Protein AF-A0AA43C1C8-F1 (afdb_monomer_lite)

Structure (mmCIF, N/CA/C/O backbone):
data_AF-A0AA43C1C8-F1
#
_entry.id   AF-A0AA43C1C8-F1
#
loop_
_atom_site.group_PDB
_atom_site.id
_atom_site.type_symbol
_atom_site.label_atom_id
_atom_site.label_alt_id
_atom_site.label_comp_id
_atom_site.label_asym_id
_atom_site.label_entity_id
_atom_site.label_seq_id
_atom_site.pdbx_PDB_ins_code
_atom_site.Cartn_x
_atom_site.Cartn_y
_atom_site.Cartn_z
_atom_site.occupancy
_atom_site.B_iso_or_equiv
_atom_site.auth_seq_id
_atom_site.auth_comp_id
_atom_site.auth_asym_id
_atom_site.auth_atom_id
_atom_site.pdbx_PDB_model_num
ATOM 1 N N . GLY A 1 1 ? -6.468 -20.605 16.517 1.00 52.25 1 GLY A N 1
ATOM 2 C CA . GLY A 1 1 ? -7.439 -20.128 15.514 1.00 52.25 1 GLY A CA 1
ATOM 3 C C . GLY A 1 1 ? -6.737 -20.045 14.181 1.00 52.25 1 GLY A C 1
ATOM 4 O O . GLY A 1 1 ? -5.812 -19.258 14.057 1.00 52.25 1 GLY A O 1
ATOM 5 N N . SER A 1 2 ? -7.067 -20.930 13.244 1.00 49.78 2 SER A N 1
ATOM 6 C CA . SER A 1 2 ? -6.308 -21.120 12.005 1.00 49.78 2 SER A CA 1
ATOM 7 C C . SER A 1 2 ? -6.566 -19.987 10.994 1.00 49.78 2 SER A C 1
ATOM 9 O O . SER A 1 2 ? -7.721 -19.799 10.600 1.00 49.78 2 SER A O 1
ATOM 11 N N . PRO A 1 3 ? -5.524 -19.277 10.516 1.00 60.47 3 PRO A N 1
ATOM 12 C CA . PRO A 1 3 ? -5.646 -18.151 9.577 1.00 60.47 3 PRO A CA 1
ATOM 13 C C . PRO A 1 3 ? -6.334 -18.519 8.251 1.00 60.47 3 PRO A C 1
ATOM 15 O O . PRO A 1 3 ? -6.908 -17.656 7.591 1.00 60.47 3 PRO A O 1
ATOM 18 N N . ALA A 1 4 ? -6.365 -19.810 7.906 1.00 67.88 4 ALA A N 1
ATOM 19 C CA . ALA A 1 4 ? -7.088 -20.346 6.756 1.00 67.88 4 ALA A CA 1
ATOM 20 C C . ALA A 1 4 ? -8.590 -19.999 6.760 1.00 67.88 4 ALA A C 1
ATOM 22 O O . ALA A 1 4 ? -9.150 -19.701 5.712 1.00 67.88 4 ALA A O 1
ATOM 23 N N . VAL A 1 5 ? -9.240 -19.967 7.928 1.00 66.56 5 VAL A N 1
ATOM 24 C CA . VAL A 1 5 ? -10.681 -19.660 8.021 1.00 66.56 5 VAL A CA 1
ATOM 25 C C . VAL A 1 5 ? -10.948 -18.183 7.715 1.00 66.56 5 VAL A C 1
ATOM 27 O O . VAL A 1 5 ? -11.918 -17.859 7.036 1.00 66.56 5 VAL A O 1
ATOM 30 N N . GLY A 1 6 ? -10.05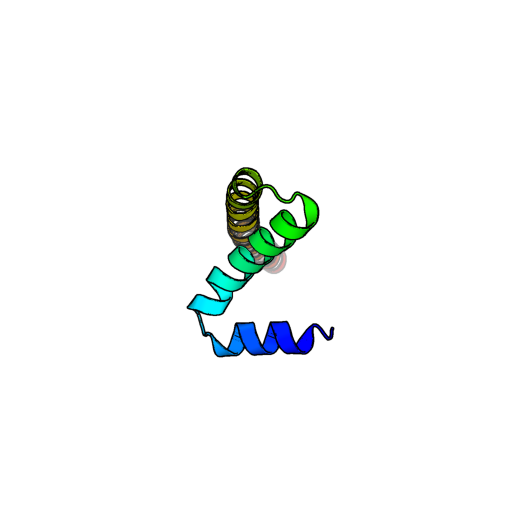1 -17.288 8.144 1.00 64.38 6 GLY A N 1
ATOM 31 C CA . GLY A 1 6 ? -10.133 -15.860 7.826 1.00 64.38 6 GLY A CA 1
ATOM 32 C C . GLY A 1 6 ? -9.889 -15.573 6.344 1.00 64.38 6 GLY A C 1
ATOM 33 O O . GLY A 1 6 ? -10.603 -14.768 5.749 1.00 64.38 6 GLY A O 1
ATOM 34 N N . ALA A 1 7 ? -8.936 -16.279 5.726 1.00 64.62 7 ALA A N 1
ATOM 35 C CA . ALA A 1 7 ? -8.666 -16.163 4.294 1.00 64.62 7 ALA A CA 1
ATOM 36 C C . ALA A 1 7 ? -9.853 -16.644 3.439 1.00 64.62 7 ALA A C 1
ATOM 38 O O . ALA A 1 7 ? -10.235 -15.977 2.478 1.00 64.62 7 ALA A O 1
ATOM 39 N N . LEU A 1 8 ? -10.480 -17.763 3.820 1.00 65.00 8 LEU A N 1
ATOM 40 C CA . LEU A 1 8 ? -11.647 -18.311 3.122 1.00 65.00 8 LEU A CA 1
ATOM 41 C C . LEU A 1 8 ? -12.892 -17.426 3.279 1.00 65.00 8 LEU A C 1
ATOM 43 O O . LEU A 1 8 ? -13.605 -17.205 2.302 1.00 65.00 8 LEU A O 1
ATOM 47 N N . ALA A 1 9 ? -13.124 -16.858 4.466 1.00 65.69 9 ALA A N 1
ATOM 48 C CA . ALA A 1 9 ? -14.214 -15.906 4.686 1.00 65.69 9 ALA A CA 1
ATOM 49 C C . ALA A 1 9 ? -14.018 -14.595 3.897 1.00 65.69 9 ALA A C 1
ATOM 51 O O . ALA A 1 9 ? -14.981 -14.051 3.358 1.00 65.69 9 ALA A O 1
ATOM 52 N N . GLY A 1 10 ? -12.775 -14.112 3.778 1.00 60.75 10 GLY A N 1
ATOM 53 C CA . GLY A 1 10 ? -12.440 -12.931 2.974 1.00 60.75 10 GLY A CA 1
ATOM 54 C C . GLY A 1 10 ? -12.630 -13.146 1.469 1.00 60.75 10 GLY A C 1
ATOM 55 O O . GLY A 1 10 ? -13.113 -12.249 0.781 1.00 60.75 10 GLY A O 1
ATOM 56 N N . LEU A 1 11 ? -12.315 -14.345 0.965 1.00 64.88 11 LEU A N 1
ATOM 57 C CA . LEU A 1 11 ? -12.530 -14.728 -0.436 1.00 64.88 11 LEU A CA 1
ATOM 58 C C . LEU A 1 11 ? -14.017 -14.919 -0.776 1.00 64.88 11 LEU A C 1
ATOM 60 O O . LEU A 1 11 ? -14.455 -14.502 -1.848 1.00 64.88 11 LEU A O 1
ATOM 64 N N . ALA A 1 12 ? -14.807 -15.495 0.136 1.00 62.44 12 ALA A N 1
ATOM 65 C CA . ALA A 1 12 ? -16.240 -15.733 -0.069 1.00 62.44 12 ALA A CA 1
ATOM 66 C C . ALA A 1 12 ? -17.079 -14.440 -0.164 1.00 62.44 12 ALA A C 1
ATOM 68 O O . ALA A 1 12 ? -18.165 -14.455 -0.737 1.00 62.44 12 ALA A O 1
ATOM 69 N N . ALA A 1 13 ? -16.573 -13.314 0.349 1.00 62.81 13 ALA A N 1
ATOM 70 C CA . ALA A 1 13 ? -17.230 -12.008 0.273 1.00 62.81 13 ALA A CA 1
ATOM 71 C C . ALA A 1 13 ? -16.940 -11.227 -1.034 1.00 62.81 13 ALA A C 1
ATOM 73 O O . ALA A 1 13 ? -17.430 -10.107 -1.199 1.00 62.81 13 ALA A O 1
ATOM 74 N N . GLY A 1 14 ? -16.170 -11.793 -1.974 1.00 67.69 14 GLY A N 1
ATOM 75 C CA . GLY A 1 14 ? -15.870 -11.182 -3.276 1.00 67.69 14 GLY A CA 1
ATOM 76 C C . GLY A 1 14 ? -15.021 -9.901 -3.194 1.00 67.69 14 GLY A C 1
ATOM 77 O O . GLY A 1 14 ? -14.371 -9.630 -2.185 1.00 67.69 14 GLY A O 1
ATOM 78 N N . LEU A 1 15 ? -15.043 -9.080 -4.257 1.00 63.06 15 LEU A N 1
ATOM 79 C CA . LEU A 1 15 ? -14.355 -7.773 -4.321 1.00 63.06 15 LEU A CA 1
ATOM 80 C C . LEU A 1 15 ? -14.588 -6.883 -3.076 1.00 63.06 15 LEU A C 1
ATOM 82 O O . LEU A 1 15 ? -13.617 -6.320 -2.567 1.00 63.06 15 LEU A O 1
ATOM 86 N N . PRO A 1 16 ? -15.824 -6.771 -2.541 1.00 63.59 16 PRO A N 1
ATOM 87 C CA . PRO A 1 16 ? -16.084 -6.005 -1.325 1.00 63.59 16 PRO A CA 1
ATOM 88 C C . PRO A 1 16 ? -15.336 -6.560 -0.109 1.00 63.59 16 PRO A C 1
ATOM 90 O O . PRO A 1 16 ? -14.806 -5.787 0.681 1.00 63.59 16 PRO A O 1
ATOM 93 N N . GLY A 1 17 ? -15.233 -7.885 0.027 1.00 62.41 17 GLY A N 1
ATOM 94 C CA . GLY A 1 17 ? -14.517 -8.551 1.119 1.00 62.41 17 GLY A CA 1
ATOM 95 C C . GLY A 1 17 ? -13.013 -8.284 1.136 1.00 62.41 17 GLY A C 1
ATOM 96 O O . GLY A 1 17 ? -12.428 -8.150 2.207 1.00 62.41 17 GLY A O 1
ATOM 97 N N . LEU A 1 18 ? -12.391 -8.124 -0.034 1.00 64.06 18 LEU A N 1
ATOM 98 C CA . LEU A 1 18 ? -10.960 -7.811 -0.151 1.00 64.06 18 LEU A CA 1
ATOM 99 C C . LEU A 1 18 ? -10.633 -6.368 0.262 1.00 64.06 18 LEU A C 1
ATOM 101 O O . LEU A 1 18 ? -9.520 -6.063 0.680 1.00 64.06 18 LEU A O 1
ATOM 105 N N . VAL A 1 19 ? -11.621 -5.489 0.145 1.00 66.19 19 VAL A N 1
ATOM 106 C CA . VAL A 1 19 ? -11.518 -4.053 0.400 1.00 66.19 19 VAL A CA 1
ATOM 107 C C . VAL A 1 19 ? -11.950 -3.726 1.838 1.00 66.19 19 VAL A C 1
ATOM 109 O O . VAL A 1 19 ? -11.273 -3.001 2.569 1.00 66.19 19 VAL A O 1
ATOM 112 N N . VAL A 1 20 ? -13.044 -4.339 2.291 1.00 65.00 20 VAL A N 1
ATOM 113 C CA . VAL A 1 20 ? -13.590 -4.193 3.646 1.00 65.00 20 VAL A CA 1
ATOM 114 C C . VAL A 1 20 ? -12.838 -5.069 4.652 1.00 65.00 20 VAL A C 1
ATOM 116 O O . VAL A 1 20 ? -12.681 -4.664 5.798 1.00 65.00 20 VAL A O 1
ATOM 119 N N . GLY A 1 21 ? -12.311 -6.225 4.242 1.00 68.06 21 GLY A N 1
ATOM 120 C CA . GLY A 1 21 ? -11.564 -7.159 5.095 1.00 68.06 21 GLY A CA 1
ATOM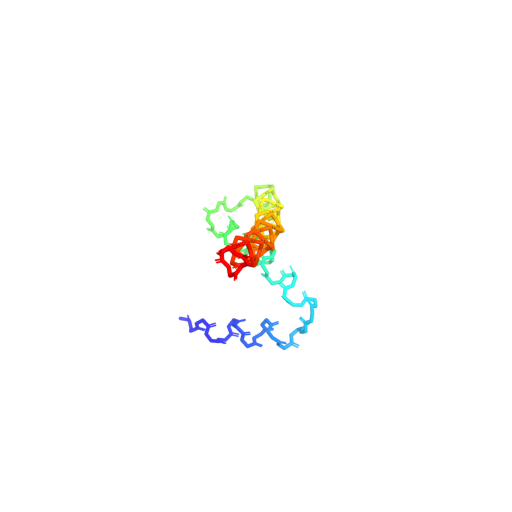 121 C C . GLY A 1 21 ? -10.345 -6.543 5.795 1.00 68.06 21 GLY A C 1
ATOM 122 O O . GLY A 1 21 ? -10.230 -6.695 7.010 1.00 68.06 21 GLY A O 1
ATOM 123 N N . PRO A 1 22 ? -9.468 -5.789 5.103 1.00 69.12 22 PRO A N 1
ATOM 124 C CA . PRO A 1 22 ? -8.365 -5.071 5.738 1.00 69.12 22 PRO A CA 1
ATOM 125 C C . PRO A 1 22 ? -8.836 -3.976 6.699 1.00 69.12 22 PRO A C 1
ATOM 127 O O . PRO A 1 22 ? -8.236 -3.795 7.755 1.00 69.12 22 PRO A O 1
ATOM 130 N N . PHE A 1 23 ? -9.930 -3.272 6.376 1.00 68.88 23 PHE A N 1
ATOM 131 C CA . PHE A 1 23 ? -10.495 -2.246 7.261 1.00 68.88 23 PHE A CA 1
ATOM 132 C C . PHE A 1 23 ? -11.068 -2.870 8.531 1.00 68.88 23 PHE A C 1
ATOM 134 O O . PHE A 1 23 ? -10.736 -2.455 9.636 1.00 68.88 23 PHE A O 1
ATOM 141 N N . ALA A 1 24 ? -11.891 -3.906 8.373 1.00 68.44 24 ALA A N 1
ATOM 142 C CA . ALA A 1 24 ? -12.494 -4.645 9.469 1.00 68.44 24 ALA A CA 1
ATOM 143 C C . ALA A 1 24 ? -11.423 -5.326 10.334 1.00 68.44 24 ALA A C 1
ATOM 145 O O . ALA A 1 24 ? -11.515 -5.278 11.556 1.00 68.44 24 ALA A O 1
ATOM 146 N N . GLY A 1 25 ? -10.377 -5.886 9.720 1.00 67.88 25 GLY A N 1
ATOM 147 C CA . GLY A 1 25 ? -9.233 -6.474 10.416 1.00 67.88 25 GLY A CA 1
ATOM 148 C C . GLY A 1 25 ? -8.412 -5.449 11.202 1.00 67.88 25 GLY A C 1
ATOM 149 O O . GLY A 1 25 ? -8.064 -5.711 12.350 1.00 67.88 25 GLY A O 1
ATOM 150 N N . ALA A 1 26 ? -8.159 -4.264 10.635 1.00 68.81 26 ALA A N 1
ATOM 151 C CA . ALA A 1 26 ? -7.452 -3.180 11.321 1.00 68.81 26 ALA A CA 1
ATOM 152 C C . ALA A 1 26 ? -8.280 -2.587 12.473 1.00 68.81 26 ALA A C 1
ATOM 154 O O . ALA A 1 26 ? -7.763 -2.406 13.573 1.00 68.81 26 ALA A O 1
ATOM 155 N N . VAL A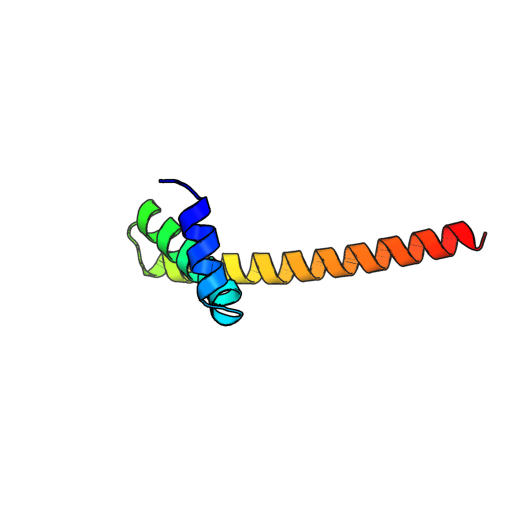 1 27 ? -9.577 -2.342 12.257 1.00 65.81 27 VAL A N 1
ATOM 156 C CA . VAL A 1 27 ? -10.494 -1.840 13.295 1.00 65.81 27 VAL A CA 1
ATOM 157 C C . VAL A 1 27 ? -10.661 -2.865 14.418 1.00 65.81 27 VAL A C 1
ATOM 159 O O . VAL A 1 27 ? -10.621 -2.488 15.588 1.00 65.81 27 VAL A O 1
ATOM 162 N N . ALA A 1 28 ? -10.801 -4.154 14.092 1.00 67.06 28 ALA A N 1
ATOM 163 C CA . ALA A 1 28 ? -10.872 -5.219 15.089 1.00 67.06 28 ALA A CA 1
ATOM 164 C C . ALA A 1 28 ? -9.550 -5.366 15.861 1.00 67.06 28 ALA A C 1
ATOM 166 O O . ALA A 1 28 ? -9.578 -5.422 17.086 1.00 67.06 28 ALA A O 1
ATOM 167 N N . GLY A 1 29 ? -8.397 -5.361 15.184 1.00 66.75 29 GLY A N 1
ATOM 168 C CA . GLY A 1 29 ? -7.082 -5.434 15.832 1.00 66.75 29 GLY A CA 1
ATOM 169 C C . GLY A 1 29 ? -6.823 -4.263 16.785 1.00 66.75 29 GLY A C 1
ATOM 170 O O . GLY A 1 29 ? -6.424 -4.474 17.930 1.00 66.75 29 GLY A O 1
ATOM 171 N N . GLU A 1 30 ? -7.145 -3.041 16.358 1.00 63.81 30 GLU A N 1
ATOM 172 C CA . GLU A 1 30 ? -6.981 -1.835 17.177 1.00 63.81 30 GLU A CA 1
ATOM 173 C C . GLU A 1 30 ? -7.991 -1.781 18.338 1.00 63.81 30 GLU A C 1
ATOM 175 O O . GLU A 1 30 ? -7.660 -1.339 19.438 1.00 63.81 30 GLU A O 1
ATOM 180 N N . TYR A 1 31 ? -9.224 -2.261 18.139 1.00 64.69 31 TYR A N 1
ATOM 181 C CA . TYR A 1 31 ? -10.220 -2.347 19.211 1.00 64.69 31 TYR A CA 1
ATOM 182 C C . TYR A 1 31 ? -9.812 -3.347 20.300 1.00 64.69 31 TYR A C 1
ATOM 184 O O . TYR A 1 31 ? -9.990 -3.066 21.487 1.00 64.69 31 TYR A O 1
ATOM 192 N N . TRP A 1 32 ? -9.218 -4.477 19.912 1.00 62.88 32 TRP A N 1
ATOM 193 C CA . TRP A 1 32 ? -8.675 -5.461 20.850 1.00 62.88 32 TRP A CA 1
ATOM 194 C C . TRP A 1 32 ? -7.430 -4.948 21.585 1.00 62.88 32 TRP A C 1
ATOM 196 O O . TRP A 1 32 ? -7.268 -5.251 22.766 1.00 62.88 32 TRP A O 1
ATOM 206 N N . ALA A 1 33 ? -6.591 -4.142 20.928 1.00 62.62 33 ALA A N 1
ATOM 207 C CA . ALA A 1 33 ? -5.389 -3.567 21.532 1.00 62.62 33 ALA A CA 1
ATOM 208 C C . ALA A 1 33 ? -5.676 -2.361 22.448 1.00 62.62 33 ALA A C 1
ATOM 210 O O . ALA A 1 33 ? -5.058 -2.232 23.502 1.00 62.62 33 ALA A O 1
ATOM 211 N N . SER A 1 34 ? -6.624 -1.494 22.075 1.00 60.97 34 SER A N 1
ATOM 212 C CA . SER A 1 34 ? -6.773 -0.165 22.690 1.00 60.97 34 SER A CA 1
ATOM 213 C C . SER A 1 34 ? -8.151 0.109 23.315 1.00 60.97 34 SER A C 1
ATOM 215 O O . SER A 1 34 ? -8.321 1.160 23.933 1.00 60.97 34 SER A O 1
ATOM 217 N N . ARG A 1 35 ? -9.159 -0.773 23.150 1.00 64.81 35 ARG A N 1
ATOM 218 C CA . ARG A 1 35 ? -10.574 -0.603 23.592 1.00 64.81 35 ARG A CA 1
ATOM 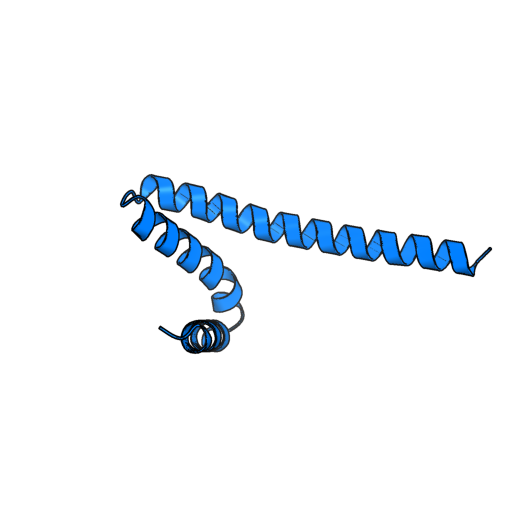219 C C . ARG A 1 35 ? -11.236 0.742 23.226 1.00 64.81 35 ARG A C 1
ATOM 221 O O . ARG A 1 35 ? -12.318 1.056 23.719 1.00 64.81 35 ARG A O 1
ATOM 228 N N . ASN A 1 36 ? -10.635 1.536 22.341 1.00 66.50 36 ASN A N 1
ATOM 229 C CA . ASN A 1 36 ? -11.072 2.893 22.031 1.00 66.50 36 ASN A CA 1
ATOM 230 C C . ASN A 1 36 ? -11.482 3.007 20.556 1.00 66.50 36 ASN A C 1
ATOM 232 O O . ASN A 1 36 ? -10.639 3.067 19.659 1.00 66.50 36 ASN A O 1
ATOM 236 N N . LEU A 1 37 ? -12.797 3.058 20.312 1.00 64.19 37 LEU A N 1
ATOM 237 C CA . LEU A 1 37 ? -13.398 3.126 18.970 1.00 64.19 37 LEU A CA 1
ATOM 238 C C . LEU A 1 37 ? -12.898 4.321 18.147 1.00 64.19 37 LEU A C 1
ATOM 240 O O . LEU A 1 37 ? -12.755 4.225 16.929 1.00 64.19 37 LEU A O 1
ATOM 244 N N . ARG A 1 38 ? -12.616 5.452 18.805 1.00 67.69 38 ARG A N 1
ATOM 245 C CA . ARG A 1 38 ? -12.161 6.676 18.130 1.00 67.69 38 ARG A CA 1
ATOM 246 C C . ARG A 1 38 ? -10.762 6.511 17.535 1.00 67.69 38 ARG A C 1
ATOM 248 O O . ARG A 1 38 ? -10.495 7.005 16.443 1.00 67.69 38 ARG A O 1
ATOM 255 N N . THR A 1 39 ? -9.892 5.787 18.234 1.00 64.19 39 THR A N 1
ATOM 256 C CA . THR A 1 39 ? -8.548 5.443 17.754 1.00 64.19 39 THR A CA 1
ATOM 257 C C . THR A 1 39 ? -8.619 4.382 16.659 1.00 64.19 39 THR A C 1
ATOM 259 O O . THR A 1 39 ? -7.962 4.539 15.632 1.00 64.19 39 THR A O 1
ATOM 262 N N . ALA A 1 40 ? -9.498 3.383 16.810 1.00 65.81 40 ALA A N 1
ATOM 263 C CA . ALA A 1 40 ? -9.714 2.331 15.814 1.00 65.81 40 ALA A CA 1
ATOM 264 C C . ALA A 1 40 ? -10.100 2.879 14.431 1.00 65.81 40 ALA A C 1
ATOM 266 O O . ALA A 1 40 ? -9.544 2.449 13.422 1.00 65.81 40 ALA A O 1
ATOM 267 N N . GLY A 1 41 ? -10.974 3.891 14.375 1.00 67.06 41 GLY A N 1
ATOM 268 C CA . GLY A 1 41 ? -11.318 4.560 13.115 1.00 67.06 41 GLY A CA 1
ATOM 269 C C . GLY A 1 41 ? -10.123 5.261 12.454 1.00 67.06 41 GLY A C 1
ATOM 270 O O . GLY A 1 41 ? -9.927 5.145 11.245 1.00 67.06 41 GLY A O 1
ATOM 271 N N . ARG A 1 42 ? -9.277 5.945 13.237 1.00 72.81 42 ARG A N 1
ATOM 272 C CA . ARG A 1 42 ? -8.094 6.654 12.715 1.00 72.81 42 ARG A CA 1
ATOM 273 C C . ARG A 1 42 ? -7.022 5.688 12.205 1.00 72.81 42 ARG A C 1
ATOM 275 O O . ARG A 1 42 ? -6.400 5.957 11.180 1.00 72.81 42 ARG A O 1
ATOM 282 N N . VAL A 1 43 ? -6.831 4.560 12.888 1.00 70.94 43 VAL A N 1
ATOM 283 C CA . VAL A 1 43 ? -5.893 3.510 12.465 1.00 70.94 43 VAL A CA 1
ATOM 284 C C . VAL A 1 43 ? -6.412 2.758 11.240 1.00 70.94 43 VAL A C 1
ATOM 286 O O . VAL A 1 43 ? -5.633 2.493 10.327 1.00 70.94 43 VAL A O 1
ATOM 289 N N . GLY A 1 44 ? -7.725 2.518 11.146 1.00 69.12 44 GLY A N 1
ATOM 290 C CA . GLY A 1 44 ? -8.350 1.954 9.946 1.00 69.12 44 GLY A CA 1
ATOM 291 C C . GLY A 1 44 ? -8.078 2.785 8.686 1.00 69.12 44 GLY A C 1
ATOM 292 O O . GLY A 1 44 ? -7.710 2.234 7.648 1.00 69.12 44 GLY A O 1
ATOM 293 N N . VAL A 1 45 ? -8.175 4.118 8.783 1.00 73.06 45 VAL A N 1
ATOM 294 C CA . VAL A 1 45 ? -7.830 5.037 7.679 1.00 73.06 45 VAL A CA 1
ATOM 295 C C . VAL A 1 45 ? -6.338 4.967 7.337 1.00 73.06 45 VAL A C 1
ATOM 297 O O . VAL A 1 45 ? -5.981 4.910 6.161 1.00 73.06 45 VAL A O 1
ATOM 300 N N . GLY A 1 46 ? -5.466 4.917 8.348 1.00 74.50 46 GLY A N 1
ATOM 301 C CA . GLY A 1 46 ? -4.022 4.764 8.148 1.00 74.50 46 GLY A CA 1
ATOM 302 C C . GLY A 1 46 ? -3.653 3.464 7.427 1.00 74.50 46 GLY A C 1
ATOM 303 O O . GLY A 1 46 ? -2.832 3.480 6.512 1.00 74.50 46 GLY A O 1
ATOM 304 N N . ALA A 1 47 ? -4.305 2.353 7.774 1.00 76.56 47 ALA A N 1
ATOM 305 C CA . ALA A 1 47 ? -4.095 1.062 7.123 1.00 76.56 47 ALA A CA 1
ATOM 306 C C . ALA A 1 47 ? -4.522 1.086 5.646 1.00 76.56 47 ALA A C 1
ATOM 308 O O . ALA A 1 47 ? -3.799 0.594 4.781 1.00 76.56 47 ALA A O 1
ATOM 309 N N . TRP A 1 48 ? -5.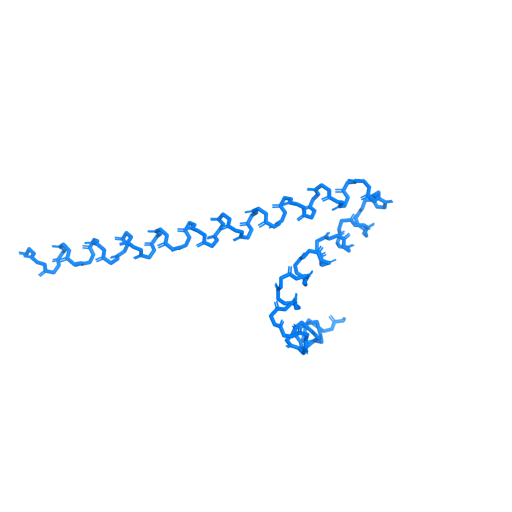661 1.708 5.337 1.00 75.62 48 TRP A N 1
ATOM 310 C CA . TRP A 1 48 ? -6.130 1.856 3.958 1.00 75.62 48 TRP A CA 1
ATOM 311 C C . TRP A 1 48 ? -5.214 2.711 3.098 1.00 75.62 48 TRP A C 1
ATOM 313 O O . TRP A 1 48 ? -4.885 2.326 1.975 1.00 75.62 48 TRP A O 1
ATOM 323 N N . LEU A 1 49 ? -4.764 3.843 3.640 1.00 75.94 49 LEU A N 1
ATOM 324 C CA . LEU A 1 49 ? -3.770 4.676 2.976 1.00 75.94 49 LEU A CA 1
ATOM 325 C C . LEU A 1 49 ? -2.472 3.898 2.762 1.00 75.94 49 LEU A C 1
ATOM 327 O O . LEU A 1 49 ? -1.932 3.938 1.664 1.00 75.94 49 LEU A O 1
ATOM 331 N N . GLY A 1 50 ? -2.016 3.126 3.750 1.00 80.00 50 GLY A N 1
ATOM 332 C CA . GLY A 1 50 ? -0.835 2.272 3.621 1.00 80.00 50 GLY A CA 1
ATOM 333 C C . GLY A 1 50 ? -0.955 1.234 2.502 1.00 80.00 50 GLY A C 1
ATOM 334 O O . GLY A 1 50 ? -0.012 1.060 1.734 1.00 80.00 50 GLY A O 1
ATOM 335 N N . ILE A 1 51 ? -2.116 0.587 2.353 1.00 81.50 51 ILE A N 1
ATOM 336 C CA . ILE A 1 51 ? -2.365 -0.378 1.267 1.00 81.50 51 ILE A CA 1
ATOM 337 C C . ILE A 1 51 ? -2.378 0.325 -0.095 1.00 81.50 51 ILE A C 1
ATOM 339 O O . ILE A 1 51 ? -1.731 -0.149 -1.029 1.00 81.50 51 ILE A O 1
ATOM 343 N N . LEU A 1 52 ? -3.073 1.460 -0.210 1.00 83.25 52 LEU A N 1
ATOM 344 C CA . LEU A 1 52 ? -3.144 2.235 -1.451 1.00 83.25 52 LEU A CA 1
ATOM 345 C C . LEU A 1 52 ? -1.766 2.760 -1.870 1.00 83.25 52 LEU A C 1
ATOM 347 O O . LEU A 1 52 ? -1.349 2.549 -3.009 1.00 83.25 52 LEU A O 1
ATOM 351 N N . LEU A 1 53 ? -1.036 3.391 -0.946 1.00 84.31 53 LEU A N 1
ATOM 352 C CA . LEU A 1 53 ? 0.319 3.891 -1.186 1.00 84.31 53 LEU A CA 1
ATOM 353 C C . LEU A 1 53 ? 1.300 2.755 -1.474 1.00 84.31 53 LEU A C 1
ATOM 355 O O . LEU A 1 53 ? 2.098 2.872 -2.398 1.00 84.31 53 LEU A O 1
ATOM 359 N N . GLY A 1 54 ? 1.229 1.6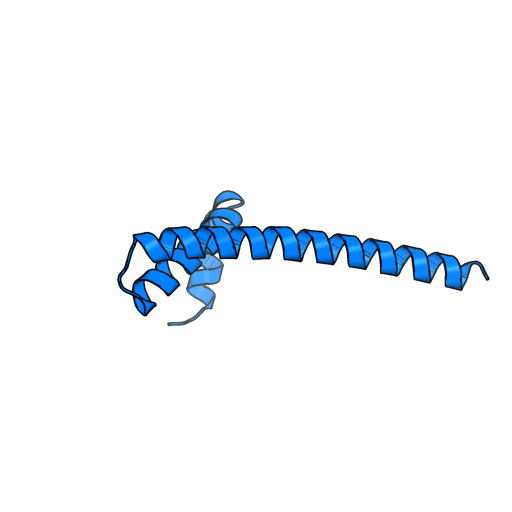45 -0.738 1.00 84.25 54 GLY A N 1
ATOM 360 C CA . GLY A 1 54 ? 2.069 0.472 -0.976 1.00 84.25 54 GLY A CA 1
ATOM 361 C C . GLY A 1 54 ? 1.813 -0.158 -2.347 1.00 84.25 54 GLY A C 1
ATOM 362 O O . GLY A 1 54 ? 2.759 -0.506 -3.054 1.00 84.25 54 GLY A O 1
ATOM 363 N N . GLY A 1 55 ? 0.548 -0.246 -2.763 1.00 88.56 55 GLY A N 1
ATOM 364 C CA . GLY A 1 55 ? 0.163 -0.694 -4.101 1.00 88.56 55 GLY A CA 1
ATOM 365 C C . GLY A 1 55 ? 0.673 0.241 -5.200 1.00 88.56 55 GLY A C 1
ATOM 366 O O . GLY A 1 55 ? 1.287 -0.221 -6.163 1.00 88.56 55 GLY A O 1
ATOM 367 N N . ALA A 1 56 ? 0.495 1.553 -5.028 1.00 87.00 56 ALA A N 1
ATOM 368 C CA . ALA A 1 56 ? 0.993 2.562 -5.961 1.00 87.00 56 ALA A CA 1
ATOM 369 C C . ALA A 1 56 ? 2.527 2.538 -6.076 1.00 87.00 56 ALA A C 1
ATOM 371 O O . ALA A 1 56 ? 3.066 2.543 -7.182 1.00 87.00 56 ALA A O 1
ATOM 372 N N . ALA A 1 57 ? 3.235 2.431 -4.949 1.00 90.88 57 ALA A N 1
ATOM 373 C CA . ALA A 1 57 ? 4.689 2.304 -4.921 1.00 90.88 57 ALA A CA 1
ATOM 374 C C . ALA A 1 57 ? 5.161 1.031 -5.636 1.00 90.88 57 ALA A C 1
ATOM 376 O O . ALA A 1 57 ? 6.132 1.066 -6.390 1.00 90.88 57 ALA A O 1
ATOM 377 N N . LYS A 1 58 ? 4.450 -0.088 -5.458 1.00 91.88 58 LYS A N 1
ATOM 378 C CA . LYS A 1 58 ? 4.761 -1.348 -6.143 1.00 91.88 58 LYS A CA 1
ATOM 379 C C . LYS A 1 58 ? 4.588 -1.230 -7.659 1.00 91.88 58 LYS A C 1
ATOM 381 O O . LYS A 1 58 ? 5.432 -1.727 -8.396 1.00 91.88 58 LYS A O 1
ATOM 386 N N . LEU A 1 59 ? 3.545 -0.542 -8.127 1.00 93.88 59 LEU A N 1
ATOM 387 C CA . LEU A 1 59 ? 3.349 -0.258 -9.553 1.00 93.88 59 LEU A CA 1
ATOM 388 C C . LEU A 1 59 ? 4.462 0.634 -10.110 1.00 93.88 59 LEU A C 1
ATOM 390 O O . LEU A 1 59 ? 5.032 0.311 -11.151 1.00 93.88 59 LEU A O 1
ATOM 394 N N . ALA A 1 60 ? 4.816 1.708 -9.401 1.00 93.75 60 ALA A N 1
ATOM 395 C CA . ALA A 1 60 ? 5.926 2.575 -9.789 1.00 93.75 60 ALA A CA 1
ATOM 396 C C . ALA A 1 60 ? 7.240 1.786 -9.898 1.00 93.75 60 ALA A C 1
ATOM 398 O O . ALA A 1 60 ? 7.965 1.923 -10.882 1.00 93.75 60 ALA A O 1
ATOM 399 N N . LEU A 1 61 ? 7.508 0.897 -8.937 1.00 96.38 61 LEU A N 1
ATOM 400 C CA . LEU A 1 61 ? 8.681 0.028 -8.958 1.00 96.38 61 LEU A CA 1
ATOM 401 C C . LEU A 1 61 ? 8.689 -0.906 -10.176 1.00 96.38 61 LEU A C 1
ATOM 403 O O . LEU A 1 61 ? 9.729 -1.059 -10.811 1.00 96.38 61 LEU A O 1
ATOM 407 N N . VAL A 1 62 ? 7.545 -1.498 -10.534 1.00 97.31 62 VAL A N 1
ATOM 408 C CA . VAL A 1 62 ? 7.424 -2.342 -11.735 1.00 97.31 62 VAL A CA 1
ATOM 409 C C . VAL A 1 62 ? 7.744 -1.543 -13.001 1.00 97.31 62 VAL A C 1
ATOM 411 O O . VAL A 1 62 ? 8.522 -2.014 -13.828 1.00 97.31 62 VAL A O 1
ATOM 414 N N . PHE A 1 63 ? 7.216 -0.322 -13.136 1.00 96.56 63 PHE A N 1
ATOM 415 C CA . PHE A 1 63 ? 7.541 0.555 -14.268 1.00 96.56 63 PHE A CA 1
ATOM 416 C C . PHE A 1 63 ? 9.035 0.877 -14.347 1.00 96.56 63 PHE A C 1
ATOM 418 O O . PHE A 1 63 ? 9.622 0.787 -15.425 1.00 96.56 63 PHE A O 1
ATOM 425 N N . VAL A 1 64 ? 9.660 1.203 -13.212 1.00 97.50 64 VAL A N 1
ATOM 426 C CA . VAL A 1 64 ? 11.107 1.454 -13.139 1.00 97.50 64 VAL A CA 1
ATOM 427 C C . VAL A 1 64 ? 11.893 0.215 -13.565 1.00 97.50 64 VAL A C 1
ATOM 429 O O . VAL A 1 64 ? 12.821 0.325 -14.363 1.00 97.50 64 VAL A O 1
ATOM 432 N N . MET A 1 65 ? 11.502 -0.969 -13.089 1.00 97.81 65 MET A N 1
ATOM 433 C CA . MET A 1 65 ? 12.181 -2.219 -13.426 1.00 97.81 65 MET A CA 1
ATOM 434 C C . MET A 1 65 ? 12.127 -2.504 -14.933 1.00 97.81 65 MET A C 1
ATOM 436 O O . MET A 1 65 ? 13.144 -2.855 -15.526 1.00 97.81 65 MET A O 1
ATOM 440 N N . ILE A 1 66 ? 10.965 -2.298 -15.561 1.00 97.69 66 ILE A N 1
ATOM 441 C CA . ILE A 1 66 ? 10.784 -2.472 -17.009 1.00 97.69 66 ILE A CA 1
ATOM 442 C C . ILE A 1 66 ? 11.625 -1.457 -17.789 1.00 97.69 66 ILE A C 1
ATOM 444 O O . ILE A 1 66 ? 12.310 -1.841 -18.735 1.00 97.69 66 ILE A O 1
ATOM 448 N N . ALA A 1 67 ? 11.602 -0.181 -17.396 1.00 95.94 67 ALA A N 1
ATOM 449 C CA . ALA A 1 67 ? 12.353 0.872 -18.076 1.00 95.94 67 ALA A CA 1
ATOM 450 C C . ALA A 1 67 ? 13.867 0.615 -18.036 1.00 95.94 67 ALA A C 1
ATOM 452 O O . ALA A 1 67 ? 14.536 0.705 -19.065 1.00 95.94 67 ALA A O 1
ATOM 453 N N . LEU A 1 68 ? 14.395 0.246 -16.863 1.00 97.19 68 LEU A N 1
ATOM 454 C CA . LEU A 1 68 ? 15.811 -0.081 -16.696 1.00 97.19 68 LEU A CA 1
ATOM 455 C C . LEU A 1 68 ? 16.205 -1.325 -17.492 1.00 97.19 68 LEU A C 1
ATOM 457 O O . LEU A 1 68 ? 17.247 -1.322 -18.140 1.00 97.19 68 LEU A O 1
ATOM 461 N N . PHE A 1 69 ? 15.372 -2.368 -17.482 1.00 97.06 69 PHE A N 1
ATOM 462 C CA . PHE A 1 69 ? 15.623 -3.578 -18.260 1.00 97.06 69 PHE A CA 1
ATOM 463 C C . PHE A 1 69 ? 15.627 -3.300 -19.768 1.00 97.06 69 PHE A C 1
ATOM 465 O O . PHE A 1 69 ? 16.538 -3.732 -20.468 1.00 97.06 69 PHE A O 1
ATOM 472 N N . ALA A 1 70 ? 14.649 -2.541 -20.268 1.00 96.50 70 ALA A N 1
ATOM 473 C CA . ALA A 1 70 ? 14.570 -2.172 -21.678 1.00 96.50 70 ALA A CA 1
ATOM 474 C C . ALA A 1 70 ? 15.771 -1.322 -22.119 1.00 96.50 70 ALA A C 1
ATOM 476 O O . ALA A 1 70 ? 16.325 -1.564 -23.187 1.00 96.50 70 ALA A O 1
ATOM 477 N N . LEU A 1 71 ? 16.207 -0.370 -21.286 1.00 96.75 71 LEU A N 1
ATOM 478 C CA . LEU A 1 71 ? 17.409 0.422 -21.548 1.00 96.75 71 LEU A CA 1
ATOM 479 C C . LEU A 1 71 ? 18.666 -0.454 -21.579 1.00 96.75 71 LEU A C 1
ATOM 481 O O . LEU A 1 71 ? 19.490 -0.301 -22.473 1.00 96.75 71 LEU A O 1
ATOM 485 N N . ALA A 1 72 ? 18.795 -1.379 -20.625 1.00 95.38 72 ALA A N 1
ATOM 486 C CA . ALA A 1 72 ? 19.933 -2.287 -20.537 1.00 95.38 72 ALA A CA 1
ATOM 487 C C . ALA A 1 72 ? 20.001 -3.286 -21.700 1.00 95.38 72 ALA A C 1
ATOM 489 O O . ALA A 1 72 ? 21.090 -3.697 -22.069 1.00 95.38 72 ALA A O 1
ATOM 490 N N . VAL A 1 73 ? 18.860 -3.690 -22.269 1.00 94.38 73 VAL A N 1
ATOM 491 C CA . VAL A 1 73 ? 18.825 -4.575 -23.446 1.00 94.38 73 VAL A CA 1
ATOM 492 C C . VAL A 1 73 ? 19.084 -3.822 -24.754 1.00 94.38 73 VAL A C 1
ATOM 494 O O . VAL A 1 73 ? 19.465 -4.434 -25.747 1.00 94.38 73 VAL A O 1
ATOM 497 N N . ALA A 1 74 ? 18.814 -2.515 -24.779 1.00 90.38 74 ALA A N 1
ATOM 498 C CA . ALA A 1 74 ? 18.951 -1.678 -25.966 1.00 90.38 74 ALA A CA 1
ATOM 499 C C . ALA A 1 74 ? 20.377 -1.138 -26.179 1.00 90.38 74 ALA A C 1
ATOM 501 O O . ALA A 1 74 ? 20.654 -0.615 -27.260 1.00 90.38 74 ALA A O 1
ATOM 502 N N . VAL A 1 75 ? 21.244 -1.227 -25.163 1.00 86.50 75 VAL A N 1
ATOM 503 C CA . VAL A 1 75 ? 22.661 -0.824 -25.200 1.00 86.50 75 VAL A CA 1
ATOM 504 C C . VAL A 1 75 ? 23.567 -2.033 -25.404 1.00 86.50 75 VAL A C 1
ATOM 506 O O . VAL A 1 75 ? 24.547 -1.882 -26.164 1.00 86.50 75 VAL A O 1
#

Secondary structure (DSSP, 8-state):
--HHHHHHHHHHTHHHHHHHHHHHHHHHHHHHHH--HHHHHHHHHHHHHHHHHHHHHHHHHHHHHHHHHHHHHH-

Radius of gyration: 17.93 Å; chains: 1; bounding box: 40×28×50 Å

Sequence (75 aa):
GSPAVGALAGLAAGLPGLVVGPFAGAVAGEYWASRNLRTAGRVGVGAWLGILLGGAAKLALVFVMIALFALAVAV

Foldseek 3Di:
DDCVVLVVVLVVVPPVSVLVVQLVVQLVVCCVVPVDNVVSNVRSVVSNVVVVVVVVVVVVVVVVVVVVVVVVVVD

pLDDT: mean 75.02, std 13.42, range [49.78, 97.81]